Protein AF-A0A411HF31-F1 (afdb_monomer)

Foldseek 3Di:
DDDDDDPDDDPDPLVLLLPPDDDDDDDDDDDDDDDPPDPQDDQCVLLVHDDPLNVLSVVLSVLSVVLVVVVVVVVVVLVVVVVVLVPDPDRDVVVNVVVVVVVVVVSVVSSVVSSVSVVVSLVPDDPSSVVSVVVVSVVSVVVVVVVVVVVVVVVVVVVVVVVD

Secondary structure (DSSP, 8-state):
---------SSSHHHHTS------------S-S------PPPPTGGGT--HHHHHHHHHHHHHHHHHHHHHHHHHHHHHHHHHHHHTSTT--HHHHHHHHHHHHHHHHHHHHHHHHHHHHHHHHS-HHHHHHHHHHHHHHHHHHHHHHHHHHHHHHHHHHHHT-

Mean predicted aligned error: 11.9 Å

Structure (mmCIF, N/CA/C/O backbone):
data_AF-A0A411HF31-F1
#
_entry.id   AF-A0A411HF31-F1
#
loop_
_atom_site.group_PDB
_atom_site.id
_atom_site.type_symbol
_atom_site.label_atom_id
_atom_site.label_alt_id
_atom_site.label_comp_id
_atom_site.label_asym_id
_atom_site.label_entity_id
_atom_site.label_seq_id
_atom_site.pdbx_PDB_ins_code
_atom_site.Cartn_x
_atom_site.Cartn_y
_atom_site.Cartn_z
_atom_site.occupancy
_atom_site.B_iso_or_equiv
_atom_site.auth_seq_id
_atom_site.auth_comp_id
_atom_site.auth_asym_id
_atom_site.auth_atom_id
_atom_site.pdbx_PDB_model_num
ATOM 1 N N . MET A 1 1 ? -39.396 28.624 -5.871 1.00 37.84 1 MET A N 1
ATOM 2 C CA . MET A 1 1 ? -39.136 27.169 -5.975 1.00 37.84 1 MET A CA 1
ATOM 3 C C . MET A 1 1 ? -37.629 26.924 -5.874 1.00 37.84 1 MET A C 1
ATOM 5 O O . MET A 1 1 ? -36.870 27.789 -6.273 1.00 37.84 1 MET A O 1
ATOM 9 N N . LYS A 1 2 ? -37.275 25.801 -5.237 1.00 36.31 2 LYS A N 1
ATOM 10 C CA . LYS A 1 2 ? -36.000 25.303 -4.663 1.00 36.31 2 LYS A CA 1
ATOM 11 C C . LYS A 1 2 ? -34.651 25.616 -5.373 1.00 36.31 2 LYS A C 1
ATOM 13 O O . LYS A 1 2 ? -34.623 25.703 -6.595 1.00 36.31 2 LYS A O 1
ATOM 18 N N . PRO A 1 3 ? -33.532 25.675 -4.609 1.00 48.03 3 PRO A N 1
ATOM 19 C CA . PRO A 1 3 ? -32.167 25.852 -5.119 1.00 48.03 3 PRO A CA 1
ATOM 20 C C . PRO A 1 3 ? -31.586 24.566 -5.735 1.00 48.03 3 PRO A C 1
ATOM 22 O O . PRO A 1 3 ? -31.804 23.467 -5.223 1.00 48.03 3 PRO A O 1
ATOM 25 N N . PHE A 1 4 ? -30.809 24.714 -6.813 1.00 41.81 4 PHE A N 1
ATOM 26 C CA . PHE A 1 4 ? -30.050 23.623 -7.428 1.00 41.81 4 PHE A CA 1
ATOM 27 C C . PHE A 1 4 ? -28.878 23.216 -6.529 1.00 41.81 4 PHE A C 1
ATOM 29 O O . PHE A 1 4 ? -27.943 23.979 -6.283 1.00 41.81 4 PHE A O 1
ATOM 36 N N . ASN A 1 5 ? -28.986 21.994 -6.014 1.00 37.53 5 ASN A N 1
ATOM 37 C CA . ASN A 1 5 ? -28.035 21.362 -5.120 1.00 37.53 5 ASN A CA 1
ATOM 38 C C . ASN A 1 5 ? -26.713 21.038 -5.821 1.00 37.53 5 ASN A C 1
ATOM 40 O O . ASN A 1 5 ? -26.667 20.525 -6.937 1.00 37.53 5 ASN A O 1
ATOM 44 N N . LYS A 1 6 ? -25.647 21.286 -5.065 1.00 44.50 6 LYS A N 1
ATOM 45 C CA . LYS A 1 6 ? -24.259 20.894 -5.289 1.00 44.50 6 LYS A CA 1
ATOM 46 C C . LYS A 1 6 ? -24.164 19.390 -5.587 1.00 44.50 6 LYS A C 1
ATOM 48 O O . LYS A 1 6 ? -24.531 18.583 -4.739 1.00 44.50 6 LYS A O 1
ATOM 53 N N . ILE A 1 7 ? -23.600 19.018 -6.736 1.00 41.25 7 ILE A N 1
ATOM 54 C CA . ILE A 1 7 ? -23.082 17.664 -6.985 1.00 41.25 7 ILE A CA 1
ATOM 55 C C . ILE A 1 7 ? -21.615 17.797 -7.393 1.00 41.25 7 ILE A C 1
ATOM 57 O O . ILE A 1 7 ? -21.249 17.705 -8.555 1.00 41.25 7 ILE A O 1
ATOM 61 N N . PHE A 1 8 ? -20.768 18.043 -6.403 1.00 41.75 8 PHE A N 1
ATOM 62 C CA . PHE A 1 8 ? -19.349 17.720 -6.467 1.00 41.75 8 PHE A CA 1
ATOM 63 C C . PHE A 1 8 ? -19.000 17.140 -5.109 1.00 41.75 8 PHE A C 1
ATOM 65 O O . PHE A 1 8 ? -18.936 17.895 -4.143 1.00 41.75 8 PHE A O 1
ATOM 72 N N . SER A 1 9 ? -18.864 15.816 -5.020 1.00 43.69 9 SER A N 1
ATOM 73 C CA . SER A 1 9 ? -17.971 15.108 -4.085 1.00 43.69 9 SER A CA 1
ATOM 74 C C . SER A 1 9 ? -18.338 13.628 -4.023 1.00 43.69 9 SER A C 1
ATOM 76 O O . SER A 1 9 ? -19.200 13.231 -3.246 1.00 43.69 9 SER A O 1
ATOM 78 N N . ALA A 1 10 ? -17.661 12.797 -4.815 1.00 34.09 10 ALA A N 1
ATOM 79 C CA . ALA A 1 10 ? -17.606 11.354 -4.557 1.00 34.09 10 ALA A CA 1
ATOM 80 C C . ALA A 1 10 ? -16.305 10.678 -5.036 1.00 34.09 10 ALA A C 1
ATOM 82 O O . ALA A 1 10 ? -16.225 9.455 -5.022 1.00 34.09 10 ALA A O 1
ATOM 83 N N . LEU A 1 11 ? -15.269 11.431 -5.433 1.00 37.88 11 LEU A N 1
ATOM 84 C CA . LEU A 1 11 ? -14.070 10.856 -6.065 1.00 37.88 11 LEU A CA 1
ATOM 85 C C . LEU A 1 11 ? -12.746 11.154 -5.337 1.00 37.88 11 LEU A C 1
ATOM 87 O O . LEU A 1 11 ? -11.697 11.174 -5.966 1.00 37.88 11 LEU A O 1
ATOM 91 N N . ALA A 1 12 ? -12.769 11.382 -4.020 1.00 38.72 12 ALA A N 1
ATOM 92 C CA . ALA A 1 12 ? -11.547 11.655 -3.242 1.00 38.72 12 ALA A CA 1
ATOM 93 C C . ALA A 1 12 ? -11.168 10.554 -2.229 1.00 38.72 12 ALA A C 1
ATOM 95 O O . ALA A 1 12 ? -10.072 10.573 -1.680 1.00 38.72 12 ALA A O 1
ATOM 96 N N . VAL A 1 13 ? -12.034 9.565 -1.975 1.00 43.97 13 VAL A N 1
ATOM 97 C CA . VAL A 1 13 ? -11.821 8.599 -0.874 1.00 43.97 13 VAL A CA 1
ATOM 98 C C . VAL A 1 13 ? -10.961 7.392 -1.289 1.00 43.97 13 VAL A C 1
ATOM 100 O O . VAL A 1 13 ? -10.331 6.766 -0.442 1.00 43.97 13 VAL A O 1
ATOM 103 N N . ALA A 1 14 ? -10.868 7.079 -2.587 1.00 40.22 14 ALA A N 1
ATOM 104 C CA . ALA A 1 14 ? -10.175 5.876 -3.066 1.00 40.22 14 ALA A CA 1
ATOM 105 C C . ALA A 1 14 ? -8.635 5.962 -2.999 1.00 40.22 14 ALA A C 1
ATOM 107 O O . ALA A 1 14 ? -7.975 4.941 -2.807 1.00 40.22 14 ALA A O 1
ATOM 108 N N . VAL A 1 15 ? -8.059 7.164 -3.111 1.00 43.44 15 VAL A N 1
ATOM 109 C CA . VAL A 1 15 ? -6.596 7.359 -3.118 1.00 43.44 15 VAL A CA 1
ATOM 110 C C . VAL A 1 15 ? -6.011 7.276 -1.704 1.00 43.44 15 VAL A C 1
ATOM 112 O O . VAL A 1 15 ? -4.965 6.675 -1.511 1.00 43.44 15 VAL A O 1
ATOM 115 N N . ALA A 1 16 ? -6.722 7.761 -0.683 1.00 44.50 16 ALA A N 1
ATOM 116 C CA . ALA A 1 16 ? -6.238 7.749 0.703 1.00 44.50 16 ALA A CA 1
ATOM 117 C C . ALA A 1 16 ? -6.242 6.365 1.383 1.00 44.50 16 ALA A C 1
ATOM 119 O O . ALA A 1 16 ? -5.611 6.189 2.423 1.00 44.50 16 ALA A O 1
ATOM 120 N N . LEU A 1 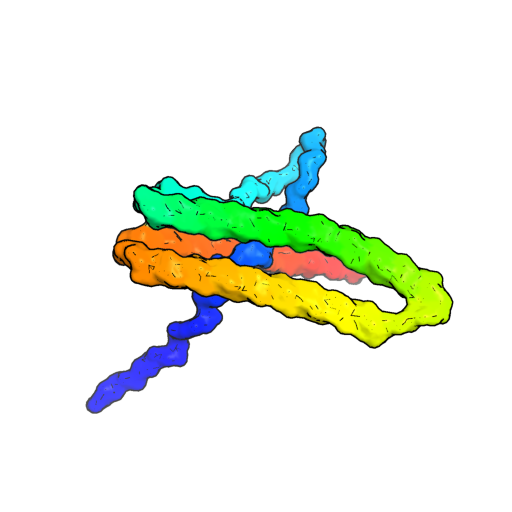17 ? -6.970 5.390 0.827 1.00 42.12 17 LEU A N 1
ATOM 121 C CA . LEU A 1 17 ? -7.015 4.012 1.340 1.00 42.12 17 LEU A CA 1
ATOM 122 C C . LEU A 1 17 ? -5.926 3.111 0.749 1.00 42.12 17 LEU A C 1
ATOM 124 O O . LEU A 1 17 ? -5.703 2.019 1.265 1.00 42.12 17 LEU A O 1
ATOM 128 N N . SER A 1 18 ? -5.284 3.563 -0.326 1.00 45.69 18 SER A N 1
ATOM 129 C CA . SER A 1 18 ? -4.260 2.833 -1.067 1.00 45.69 18 SER A CA 1
ATOM 130 C C . SER A 1 18 ? -2.927 3.481 -0.704 1.00 45.69 18 SER A C 1
ATOM 132 O O . SER A 1 18 ? -2.473 4.356 -1.432 1.00 45.69 18 SER A O 1
ATOM 134 N N . GLY A 1 19 ? -2.372 3.160 0.471 1.00 43.88 19 GLY A N 1
ATOM 135 C CA . GLY A 1 19 ? -1.202 3.802 1.092 1.00 43.88 19 GLY A CA 1
ATOM 136 C C . GLY A 1 19 ? 0.123 3.698 0.322 1.00 43.88 19 GLY A C 1
ATOM 137 O O . GLY A 1 19 ? 1.175 3.571 0.933 1.00 43.88 19 GLY A O 1
ATOM 138 N N . ALA A 1 20 ? 0.104 3.780 -1.004 1.00 41.19 20 ALA A N 1
ATOM 139 C CA . ALA A 1 20 ? 1.256 3.757 -1.883 1.00 41.19 20 ALA A CA 1
ATOM 140 C C . ALA A 1 20 ? 1.917 5.139 -1.971 1.00 41.19 20 ALA A C 1
ATOM 142 O O . ALA A 1 20 ? 1.926 5.782 -3.015 1.00 41.19 20 ALA A O 1
ATOM 143 N N . VAL A 1 21 ? 2.497 5.586 -0.863 1.00 41.84 21 VAL A N 1
ATOM 144 C CA . VAL A 1 21 ? 3.711 6.404 -0.887 1.00 41.84 21 VAL A CA 1
ATOM 145 C C . VAL A 1 21 ? 4.475 5.985 0.350 1.00 41.84 21 VAL A C 1
ATOM 147 O O . VAL A 1 21 ? 3.994 6.268 1.430 1.00 41.84 21 VAL A O 1
ATOM 150 N N . TYR A 1 22 ? 5.606 5.293 0.217 1.00 47.06 22 TYR A N 1
ATOM 151 C CA . TYR A 1 22 ? 6.814 5.649 0.964 1.00 47.06 22 TYR A CA 1
ATOM 152 C C . TYR A 1 22 ? 8.044 4.973 0.372 1.00 47.06 22 TYR A C 1
ATOM 154 O O . TYR A 1 22 ? 8.070 3.772 0.120 1.00 47.06 22 TYR A O 1
ATOM 162 N N . ALA A 1 23 ? 9.048 5.810 0.134 1.00 39.38 23 ALA A N 1
ATOM 163 C CA . ALA A 1 23 ? 10.376 5.451 -0.308 1.00 39.38 23 ALA A CA 1
ATOM 164 C C . ALA A 1 23 ? 11.133 4.669 0.778 1.00 39.38 23 ALA A C 1
ATOM 166 O O . ALA A 1 23 ? 11.062 5.012 1.955 1.00 39.38 23 ALA A O 1
ATOM 167 N N . ALA A 1 24 ? 11.846 3.641 0.315 1.00 36.53 24 ALA A N 1
ATOM 168 C CA . ALA A 1 24 ? 13.035 3.004 0.876 1.00 36.53 24 ALA A CA 1
ATOM 169 C C . ALA A 1 24 ? 13.348 3.248 2.368 1.00 36.53 24 ALA A C 1
ATOM 171 O O . ALA A 1 24 ? 13.911 4.273 2.741 1.00 36.53 24 ALA A O 1
ATOM 172 N N . ASP A 1 25 ? 13.116 2.219 3.181 1.00 36.94 25 ASP A N 1
ATOM 173 C CA . ASP A 1 25 ? 13.847 1.996 4.428 1.00 36.94 25 ASP A CA 1
ATOM 174 C C . ASP A 1 25 ? 15.032 1.065 4.117 1.00 36.94 25 ASP A C 1
ATOM 176 O O . ASP A 1 25 ? 14.850 -0.121 3.834 1.00 36.94 25 ASP A O 1
ATOM 180 N N . GLN A 1 26 ? 16.250 1.608 4.095 1.00 37.94 26 GLN A N 1
ATOM 181 C CA . GLN A 1 26 ? 17.464 0.815 4.271 1.00 37.94 26 GLN A CA 1
ATOM 182 C 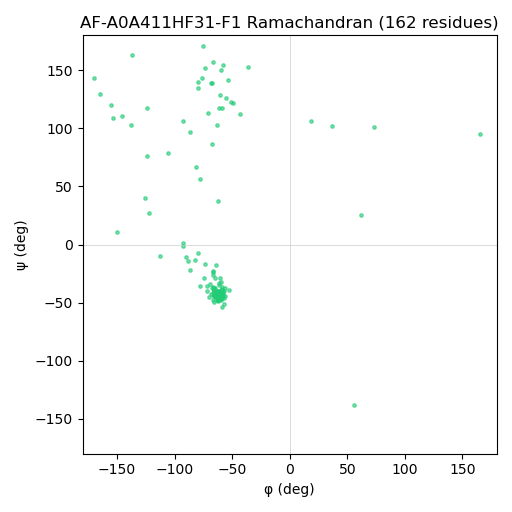C . GLN A 1 26 ? 18.245 1.408 5.433 1.00 37.94 26 GLN A C 1
ATOM 184 O O . GLN A 1 26 ? 18.685 2.557 5.396 1.00 37.94 26 GLN A O 1
ATOM 189 N N . GLY A 1 27 ? 18.410 0.593 6.472 1.00 39.22 27 GLY A N 1
ATOM 190 C CA . GLY A 1 27 ? 19.241 0.912 7.612 1.00 39.22 27 GLY A CA 1
ATOM 191 C C . GLY A 1 27 ? 20.683 1.173 7.187 1.00 39.22 27 GLY A C 1
ATOM 192 O O . GLY A 1 27 ? 21.377 0.276 6.720 1.00 39.22 27 GLY A O 1
ATOM 193 N N . ALA A 1 28 ? 21.139 2.395 7.428 1.00 31.84 28 ALA A N 1
ATOM 194 C CA . ALA A 1 28 ? 22.523 2.708 7.736 1.00 31.84 28 ALA A CA 1
ATOM 195 C C . ALA A 1 28 ? 22.530 3.997 8.567 1.00 31.84 28 ALA A C 1
ATOM 197 O O . ALA A 1 28 ? 22.235 5.085 8.077 1.00 31.84 28 ALA A O 1
ATOM 198 N N . GLN A 1 29 ? 22.843 3.868 9.856 1.00 44.44 29 GLN A N 1
ATOM 199 C CA . GLN A 1 29 ? 23.239 4.999 10.686 1.00 44.44 29 GLN A CA 1
ATOM 200 C C . GLN A 1 29 ? 24.539 5.581 10.125 1.00 44.44 29 GLN A C 1
ATOM 202 O O . GLN A 1 29 ? 25.571 4.997 10.412 1.00 44.44 29 GLN A O 1
ATOM 207 N N . ILE A 1 30 ? 24.505 6.707 9.400 1.00 35.94 30 ILE A N 1
ATOM 208 C CA . ILE A 1 30 ? 25.520 7.782 9.443 1.00 35.94 30 ILE A CA 1
ATOM 209 C C . ILE A 1 30 ? 24.854 9.099 8.992 1.00 35.94 30 ILE A C 1
ATOM 211 O O . ILE A 1 30 ? 24.408 9.207 7.859 1.00 35.94 30 ILE A O 1
ATOM 215 N N . GLY A 1 31 ? 24.854 10.106 9.876 1.00 33.66 31 GLY A N 1
ATOM 216 C CA . GLY A 1 31 ? 24.960 11.529 9.516 1.00 33.66 31 GLY A CA 1
ATOM 217 C C . GLY A 1 31 ? 23.756 12.227 8.867 1.00 33.66 31 GLY A C 1
ATOM 218 O O . GLY A 1 31 ? 23.568 12.156 7.665 1.00 33.66 31 GLY A O 1
ATOM 219 N N . HIS A 1 32 ? 23.027 12.995 9.686 1.00 42.84 32 HIS A N 1
ATOM 220 C CA . HIS A 1 32 ? 22.293 14.231 9.346 1.00 42.84 32 HIS A CA 1
ATOM 221 C C . HIS A 1 32 ? 21.602 14.307 7.971 1.00 42.84 32 HIS A C 1
ATOM 223 O O . HIS A 1 32 ? 22.249 14.683 7.013 1.00 42.84 32 HIS A O 1
ATOM 229 N N . HIS A 1 33 ? 20.277 14.117 7.919 1.00 35.25 33 HIS A N 1
ATOM 230 C CA . HIS A 1 33 ? 19.287 14.983 7.244 1.00 35.25 33 HIS A CA 1
ATOM 231 C C . HIS A 1 33 ? 17.875 14.515 7.656 1.00 35.25 33 HIS A C 1
ATOM 233 O O . HIS A 1 33 ? 17.663 13.332 7.898 1.00 35.25 33 HIS A O 1
ATOM 239 N N . GLY A 1 34 ? 16.944 15.461 7.830 1.00 35.06 34 GLY A N 1
ATOM 240 C CA . GLY A 1 34 ? 15.662 15.302 8.532 1.00 35.06 34 GLY A CA 1
ATOM 241 C C . GLY A 1 34 ? 14.911 14.005 8.228 1.00 35.06 34 GLY A C 1
ATOM 242 O O . GLY A 1 34 ? 14.423 13.800 7.119 1.00 35.06 34 GLY A O 1
ATOM 243 N N . GLY A 1 35 ? 14.817 13.150 9.247 1.00 31.16 35 GLY A N 1
ATOM 244 C CA . GLY A 1 35 ? 14.092 11.893 9.185 1.00 31.16 35 GLY A CA 1
ATOM 245 C C . GLY A 1 35 ? 12.616 12.138 8.902 1.00 31.16 35 GLY A C 1
ATOM 246 O O . GLY A 1 35 ? 11.906 12.727 9.717 1.00 31.16 35 GLY A O 1
ATOM 247 N N . MET A 1 36 ? 12.138 11.639 7.764 1.00 38.06 36 MET A N 1
ATOM 248 C CA . MET A 1 36 ? 10.729 11.297 7.631 1.00 38.06 36 MET A CA 1
ATOM 249 C C . MET A 1 36 ? 10.471 10.109 8.559 1.00 38.06 36 MET A C 1
ATOM 251 O O . MET A 1 36 ? 10.615 8.952 8.172 1.00 38.06 36 MET A O 1
ATOM 255 N N . HIS A 1 37 ? 10.175 10.400 9.826 1.00 42.56 37 HIS A N 1
ATOM 256 C CA . HIS A 1 37 ? 9.697 9.394 10.762 1.00 42.56 37 HIS A CA 1
ATOM 257 C C . HIS A 1 37 ? 8.462 8.718 10.158 1.00 42.56 37 HIS A C 1
ATOM 259 O O . HIS A 1 37 ? 7.528 9.385 9.720 1.00 42.56 37 HIS A O 1
ATOM 265 N N . GLY A 1 38 ? 8.519 7.388 10.081 1.00 45.66 38 GLY A N 1
ATOM 266 C CA . GLY A 1 38 ? 7.662 6.568 9.236 1.00 45.66 38 GLY A CA 1
ATOM 267 C C . GLY A 1 38 ? 6.173 6.877 9.355 1.00 45.66 38 GLY A C 1
ATOM 268 O O . GLY A 1 38 ? 5.562 6.703 10.409 1.00 45.66 38 GLY A O 1
ATOM 269 N N . HIS A 1 39 ? 5.563 7.224 8.226 1.00 52.03 39 HIS A N 1
ATOM 270 C CA . HIS A 1 39 ? 4.112 7.295 8.076 1.00 52.03 39 HIS A CA 1
ATOM 271 C C . HIS A 1 39 ? 3.529 5.887 7.912 1.00 52.03 39 HIS A C 1
ATOM 273 O O . HIS A 1 39 ? 2.854 5.565 6.933 1.00 52.03 39 HIS A O 1
ATOM 279 N N . GLY A 1 40 ? 3.801 5.020 8.888 1.00 61.91 40 GLY A N 1
ATOM 280 C CA . GLY A 1 40 ? 3.106 3.748 9.009 1.00 61.91 40 GLY A CA 1
ATOM 281 C C . GLY A 1 40 ? 1.600 3.978 9.136 1.00 61.91 40 GLY A C 1
ATOM 282 O O . GLY A 1 40 ? 1.135 5.031 9.579 1.00 61.91 40 GLY A O 1
ATOM 283 N N . GLN A 1 41 ? 0.801 2.989 8.738 1.00 70.69 41 GLN A N 1
ATOM 284 C CA . GLN A 1 41 ? -0.609 2.976 9.120 1.00 70.69 41 GLN A CA 1
ATOM 285 C C . GLN A 1 41 ? -0.730 3.113 10.651 1.00 70.69 41 GLN A C 1
ATOM 287 O O . GLN A 1 41 ? 0.093 2.548 11.378 1.00 70.69 41 GLN A O 1
ATOM 292 N N . PRO A 1 42 ? -1.725 3.864 11.150 1.00 79.44 42 PRO A N 1
ATOM 293 C CA . PRO A 1 42 ? -1.943 4.042 12.582 1.00 79.44 42 PRO A CA 1
ATOM 294 C C . PRO A 1 42 ? -2.184 2.679 13.233 1.00 79.44 42 PRO A C 1
ATOM 296 O O . PRO A 1 42 ? -2.769 1.775 12.625 1.00 79.44 42 PRO A O 1
ATOM 299 N N . SER A 1 43 ? -1.810 2.547 14.499 1.00 84.25 43 SER A N 1
ATOM 300 C CA . SER A 1 43 ? -2.257 1.392 15.277 1.00 84.25 43 SER A CA 1
ATOM 301 C C . SER A 1 43 ? -3.771 1.454 15.502 1.00 84.25 43 SER A C 1
ATOM 303 O O . SER A 1 43 ? -4.364 2.539 15.497 1.00 84.25 43 SER A O 1
ATOM 305 N N . ALA A 1 44 ? -4.396 0.306 15.762 1.00 88.88 44 ALA A N 1
ATOM 306 C CA . ALA A 1 44 ? -5.780 0.262 16.227 1.00 88.88 44 ALA A CA 1
ATOM 307 C C . ALA A 1 44 ? -6.015 1.153 17.465 1.00 88.88 44 ALA A C 1
ATOM 309 O O . ALA A 1 44 ? -7.019 1.864 17.542 1.00 88.88 44 ALA A O 1
ATOM 310 N N . ALA A 1 45 ? -5.047 1.184 18.390 1.00 84.88 45 ALA A N 1
ATOM 311 C CA . ALA A 1 45 ? -5.101 1.998 19.603 1.00 84.88 45 ALA A CA 1
ATOM 312 C C . ALA A 1 45 ? -5.158 3.504 19.299 1.00 84.88 45 ALA A C 1
ATOM 314 O O . ALA A 1 45 ? -5.936 4.229 19.914 1.00 84.88 45 ALA A O 1
ATOM 315 N N . THR A 1 46 ? -4.401 3.972 18.301 1.00 82.00 46 THR A N 1
ATOM 316 C CA . THR A 1 46 ? -4.424 5.376 17.848 1.00 82.00 46 THR A CA 1
ATOM 317 C C . THR A 1 46 ? -5.809 5.797 17.348 1.00 82.00 46 THR A C 1
ATOM 319 O O . THR A 1 46 ? -6.178 6.963 17.449 1.00 82.00 46 THR A O 1
ATOM 322 N N . LEU A 1 47 ? -6.590 4.849 16.828 1.00 83.44 47 LEU A N 1
ATOM 323 C CA . LEU A 1 47 ? -7.949 5.074 16.336 1.00 83.44 47 LEU A CA 1
ATOM 324 C C . LEU A 1 47 ? -9.032 4.823 17.398 1.00 83.44 47 LEU A C 1
ATOM 326 O O . LEU A 1 47 ? -10.220 4.927 17.091 1.00 83.44 47 LEU A O 1
ATOM 330 N N . GLY A 1 48 ? -8.645 4.472 18.630 1.00 87.56 48 GLY A N 1
ATOM 331 C CA . GLY A 1 48 ? -9.586 4.077 19.679 1.00 87.56 48 GLY A CA 1
ATOM 332 C C . GLY A 1 48 ? -10.383 2.816 19.325 1.00 87.56 48 GLY A C 1
ATOM 333 O O . GLY A 1 48 ? -11.514 2.648 19.785 1.00 87.56 48 GLY A O 1
ATOM 334 N N . LE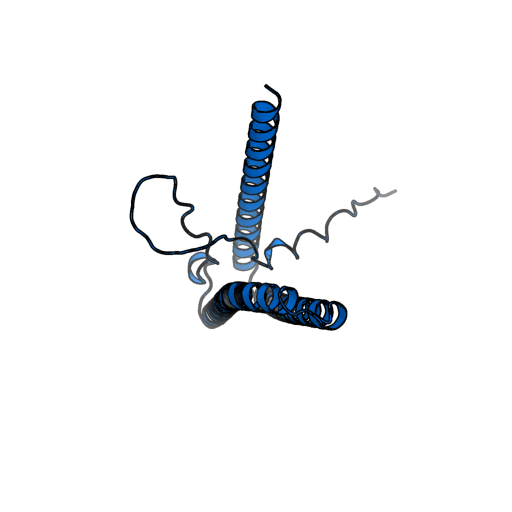U A 1 49 ? -9.835 1.953 18.463 1.00 91.31 49 LEU A N 1
ATOM 335 C CA . LEU A 1 49 ? -10.427 0.657 18.151 1.00 91.31 49 LEU A CA 1
ATOM 336 C C . LEU A 1 49 ? -10.084 -0.331 19.267 1.00 91.31 49 LEU A C 1
ATOM 338 O O . LEU A 1 49 ? -8.964 -0.352 19.774 1.00 91.31 49 LEU A O 1
ATOM 342 N N . THR A 1 50 ? -11.053 -1.165 19.634 1.00 93.44 50 THR A N 1
ATOM 343 C CA . THR A 1 50 ? -10.915 -2.184 20.679 1.00 93.44 50 THR A CA 1
ATOM 344 C C . THR A 1 50 ? -11.546 -3.501 20.227 1.00 93.44 50 THR A C 1
ATOM 346 O O . THR A 1 50 ? -12.309 -3.532 19.257 1.00 93.44 50 THR A O 1
ATOM 349 N N . GLY A 1 51 ? -11.203 -4.594 20.916 1.00 94.94 51 GLY A N 1
ATOM 350 C CA . GLY A 1 51 ? -11.724 -5.933 20.626 1.00 94.94 51 GLY A CA 1
ATOM 351 C C . GLY A 1 51 ? -11.477 -6.362 19.177 1.00 94.94 51 GLY A C 1
ATOM 352 O O . GLY A 1 51 ? -10.419 -6.089 18.609 1.00 94.94 51 GLY A O 1
ATOM 353 N N . ASP A 1 52 ? -12.484 -6.980 18.564 1.00 96.19 52 ASP A N 1
ATOM 354 C CA . ASP A 1 52 ? -12.390 -7.548 17.215 1.00 96.19 52 ASP A CA 1
ATOM 355 C C . ASP A 1 52 ? -12.044 -6.514 16.136 1.00 96.19 52 ASP A C 1
ATOM 357 O O . ASP A 1 52 ? -11.355 -6.839 15.167 1.00 96.19 52 ASP A O 1
ATOM 361 N N . LEU A 1 53 ? -12.485 -5.259 16.290 1.00 93.50 53 LEU A N 1
ATOM 362 C CA . LEU A 1 53 ? -12.172 -4.192 15.333 1.00 93.50 53 LEU A CA 1
ATOM 363 C C . LEU A 1 53 ? -10.679 -3.853 15.339 1.00 93.50 53 LEU A C 1
ATOM 365 O O . LEU A 1 53 ? -10.114 -3.567 14.284 1.00 93.50 53 LEU A O 1
ATOM 369 N N . ALA A 1 54 ? -10.039 -3.899 16.512 1.00 94.75 54 ALA A N 1
ATOM 370 C CA . ALA A 1 54 ? -8.606 -3.667 16.633 1.00 94.75 54 ALA A CA 1
ATOM 371 C C . ALA A 1 54 ? -7.809 -4.782 15.948 1.00 94.75 54 ALA A C 1
ATOM 373 O O . ALA A 1 54 ? -6.947 -4.505 15.117 1.00 94.75 54 ALA A O 1
ATOM 374 N N . THR A 1 55 ? -8.169 -6.040 16.218 1.00 96.12 55 THR A N 1
ATOM 375 C CA . THR A 1 55 ? -7.535 -7.207 15.592 1.00 96.12 55 THR A CA 1
ATOM 376 C C . THR A 1 55 ? -7.669 -7.180 14.071 1.00 96.12 55 THR A C 1
ATOM 378 O O . THR A 1 55 ? -6.687 -7.405 13.364 1.00 96.12 55 THR A O 1
ATOM 381 N N . GLN A 1 56 ? -8.856 -6.858 13.549 1.00 95.00 56 GLN A N 1
ATOM 382 C CA . GLN A 1 56 ? -9.079 -6.744 12.106 1.00 95.00 56 GLN A CA 1
ATOM 383 C C . GLN A 1 56 ? -8.261 -5.604 11.486 1.00 95.00 56 GLN A C 1
ATOM 385 O O . GLN A 1 56 ? -7.658 -5.785 10.429 1.00 95.00 56 GLN A O 1
ATOM 390 N N . TRP A 1 57 ? -8.193 -4.445 12.147 1.00 93.69 57 TRP A N 1
ATOM 391 C CA . TRP A 1 57 ? -7.399 -3.311 11.673 1.00 93.69 57 TRP A CA 1
ATOM 392 C C . TRP A 1 57 ? -5.905 -3.644 11.587 1.00 93.69 57 TRP A C 1
ATOM 394 O O . TRP A 1 57 ? -5.263 -3.389 10.565 1.00 93.69 57 TRP A O 1
ATOM 404 N N . ASP A 1 58 ? -5.355 -4.260 12.632 1.00 92.12 58 ASP A N 1
ATOM 405 C CA . ASP A 1 58 ? -3.937 -4.613 12.681 1.00 92.12 58 ASP A CA 1
ATOM 406 C C . ASP A 1 58 ? -3.591 -5.739 11.694 1.00 92.12 58 ASP A C 1
ATOM 408 O O . ASP A 1 58 ? -2.520 -5.710 11.076 1.00 92.12 58 ASP A O 1
ATOM 412 N N . ALA A 1 59 ? -4.511 -6.681 11.462 1.00 93.94 59 ALA A N 1
ATOM 413 C CA . ALA A 1 59 ? -4.364 -7.702 10.428 1.00 93.94 59 ALA A CA 1
ATOM 414 C C . ALA A 1 59 ? -4.269 -7.079 9.027 1.00 93.94 59 ALA A C 1
ATOM 416 O O . ALA A 1 59 ? -3.353 -7.409 8.273 1.00 93.94 59 ALA A O 1
ATOM 417 N N . ILE A 1 60 ? -5.147 -6.125 8.696 1.00 93.12 60 ILE A N 1
ATOM 418 C CA . ILE A 1 60 ? -5.098 -5.409 7.413 1.00 93.12 60 ILE A CA 1
ATOM 419 C C . ILE A 1 60 ? -3.784 -4.624 7.280 1.00 93.12 60 ILE A C 1
ATOM 421 O O . ILE A 1 60 ? -3.125 -4.690 6.244 1.00 93.12 60 ILE A O 1
ATOM 425 N N . ASN A 1 61 ? -3.354 -3.918 8.330 1.00 90.56 61 ASN A N 1
ATOM 426 C CA . ASN A 1 61 ? -2.075 -3.197 8.316 1.00 90.56 61 ASN A CA 1
ATOM 427 C C . ASN A 1 61 ? -0.877 -4.134 8.125 1.00 90.56 61 ASN A C 1
ATOM 429 O O . ASN A 1 61 ? 0.112 -3.761 7.496 1.00 90.56 61 ASN A O 1
ATOM 433 N N . THR A 1 62 ? -0.949 -5.342 8.679 1.00 91.50 62 THR A N 1
ATOM 434 C CA . THR A 1 62 ? 0.087 -6.365 8.515 1.00 91.50 62 THR A CA 1
ATOM 435 C C . THR A 1 62 ? 0.131 -6.867 7.076 1.00 91.50 62 THR A C 1
ATOM 437 O O . THR A 1 62 ? 1.216 -6.976 6.508 1.00 91.50 62 THR A O 1
ATOM 440 N N . GLN A 1 63 ? -1.031 -7.101 6.462 1.00 92.00 63 GLN A N 1
ATOM 441 C CA . GLN A 1 63 ? -1.121 -7.493 5.056 1.00 92.00 63 GLN A CA 1
ATOM 442 C C . GLN A 1 63 ? -0.588 -6.399 4.123 1.00 92.00 63 GLN A C 1
ATOM 444 O O . GLN A 1 63 ? 0.189 -6.704 3.227 1.00 92.00 63 GLN A O 1
ATOM 449 N N . GLU A 1 64 ? -0.921 -5.128 4.363 1.00 90.31 64 GLU A N 1
ATOM 450 C CA . GLU A 1 64 ? -0.389 -4.009 3.569 1.00 90.31 64 GLU A CA 1
ATOM 451 C C . GLU A 1 64 ? 1.139 -3.901 3.690 1.00 90.31 64 GLU A C 1
ATOM 453 O O . GLU A 1 64 ? 1.835 -3.772 2.686 1.00 90.31 64 GLU A O 1
ATOM 458 N N . LYS A 1 65 ? 1.696 -4.039 4.902 1.00 89.69 65 LYS A N 1
ATOM 459 C CA . LYS A 1 65 ? 3.157 -4.076 5.095 1.00 89.69 65 LYS A CA 1
ATOM 460 C C . LYS A 1 65 ? 3.807 -5.239 4.345 1.00 89.69 65 LYS A C 1
ATOM 462 O O . LYS A 1 65 ? 4.879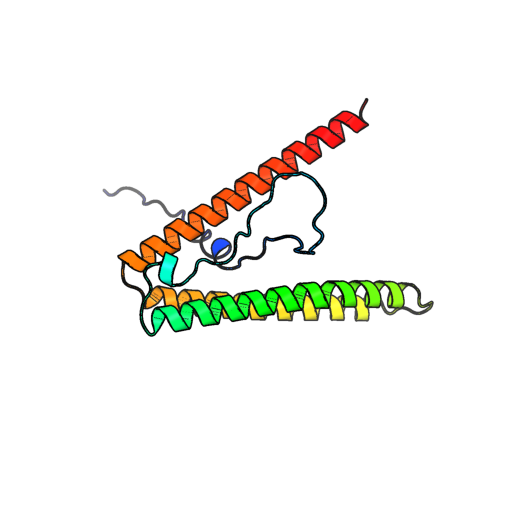 -5.068 3.766 1.00 89.69 65 LYS A O 1
ATOM 467 N N . ALA A 1 66 ? 3.183 -6.416 4.371 1.00 89.69 66 ALA A N 1
ATOM 468 C CA . ALA A 1 66 ? 3.675 -7.586 3.654 1.00 89.69 66 ALA A CA 1
ATOM 469 C C . ALA A 1 66 ? 3.637 -7.370 2.134 1.00 89.69 66 ALA A C 1
ATOM 471 O O . ALA A 1 66 ? 4.635 -7.651 1.470 1.00 89.69 66 ALA A O 1
ATOM 472 N N . LEU A 1 67 ? 2.544 -6.800 1.612 1.00 89.06 67 LEU A N 1
ATOM 473 C CA . LEU A 1 67 ? 2.402 -6.431 0.205 1.00 89.06 67 LEU A CA 1
ATOM 474 C C . LEU A 1 67 ? 3.516 -5.475 -0.227 1.00 89.06 67 LEU A C 1
ATOM 476 O O . LEU A 1 67 ? 4.241 -5.778 -1.168 1.00 89.06 67 LEU A O 1
ATOM 480 N N . HIS A 1 68 ? 3.740 -4.385 0.509 1.00 86.62 68 HIS A N 1
ATOM 481 C CA . HIS A 1 68 ? 4.815 -3.445 0.184 1.00 86.62 68 HIS A CA 1
ATOM 482 C C . HIS A 1 68 ? 6.198 -4.092 0.226 1.00 86.62 68 HIS A C 1
ATOM 484 O O . HIS A 1 68 ? 7.012 -3.890 -0.673 1.00 86.62 68 HIS A O 1
ATOM 490 N N . LYS A 1 69 ? 6.482 -4.915 1.243 1.00 88.06 69 LYS A N 1
ATOM 491 C CA . LYS A 1 69 ? 7.757 -5.642 1.315 1.00 88.06 69 LYS A CA 1
ATOM 492 C C . LYS A 1 69 ? 7.948 -6.550 0.096 1.00 88.06 69 LYS A C 1
ATOM 494 O O . LYS A 1 69 ? 9.046 -6.613 -0.458 1.00 88.06 69 LYS A O 1
ATOM 499 N N . GLN A 1 70 ? 6.888 -7.238 -0.319 1.00 86.81 70 GLN A N 1
ATOM 500 C CA . GLN A 1 70 ? 6.890 -8.076 -1.510 1.00 86.81 70 GLN A CA 1
ATOM 501 C C . GLN A 1 70 ? 7.102 -7.245 -2.782 1.00 86.81 70 GLN A C 1
ATOM 503 O O . GLN A 1 70 ? 7.908 -7.637 -3.619 1.00 86.81 70 GLN A O 1
ATOM 508 N N . GLU A 1 71 ? 6.453 -6.089 -2.921 1.00 84.44 71 GLU A N 1
ATOM 509 C CA . GLU A 1 71 ? 6.639 -5.172 -4.053 1.00 84.44 71 GLU A CA 1
ATOM 510 C C . GLU A 1 71 ? 8.085 -4.686 -4.165 1.00 84.44 71 GLU A C 1
ATOM 512 O O . GLU A 1 71 ? 8.678 -4.783 -5.239 1.00 84.44 71 GLU A O 1
ATOM 517 N N . PHE A 1 72 ? 8.685 -4.237 -3.059 1.00 83.00 72 PHE A N 1
ATOM 518 C CA . PHE A 1 72 ? 10.085 -3.809 -3.041 1.00 83.00 72 PHE A CA 1
ATOM 519 C C . PHE A 1 72 ? 11.038 -4.942 -3.425 1.00 83.00 72 PHE A C 1
ATOM 521 O O . PHE A 1 72 ? 11.914 -4.754 -4.272 1.00 83.00 72 PHE A O 1
ATOM 528 N N . SER A 1 73 ? 10.845 -6.130 -2.845 1.00 82.00 73 SER A N 1
ATOM 529 C CA . SER A 1 73 ? 11.653 -7.307 -3.174 1.00 82.00 73 SER A CA 1
ATOM 530 C C . SER A 1 73 ? 11.503 -7.703 -4.647 1.00 82.00 73 SER A C 1
ATOM 532 O O . SER A 1 73 ? 12.485 -8.035 -5.312 1.00 82.00 73 SER A O 1
ATOM 534 N N . ASN A 1 74 ? 10.280 -7.647 -5.175 1.00 81.50 74 ASN A N 1
ATOM 535 C CA . ASN A 1 74 ? 9.989 -8.002 -6.558 1.00 81.50 74 ASN A CA 1
ATOM 536 C C . ASN A 1 74 ? 10.524 -6.961 -7.542 1.00 81.50 74 ASN A C 1
ATOM 538 O O . ASN A 1 74 ? 10.993 -7.343 -8.608 1.00 81.50 74 ASN A O 1
ATOM 542 N N . GLY A 1 75 ? 10.498 -5.672 -7.198 1.00 80.69 75 GLY A N 1
ATOM 543 C CA . GLY A 1 75 ? 10.979 -4.594 -8.063 1.00 80.69 75 GLY A CA 1
ATOM 544 C C . GLY A 1 75 ? 12.453 -4.752 -8.435 1.00 80.69 75 GLY A C 1
ATOM 545 O O . GLY A 1 75 ? 12.805 -4.642 -9.609 1.00 80.69 75 GLY A O 1
ATOM 546 N N . ALA A 1 76 ? 13.302 -5.096 -7.461 1.00 78.50 76 ALA A N 1
ATOM 547 C CA . ALA A 1 76 ? 14.722 -5.348 -7.708 1.00 78.50 76 ALA A CA 1
ATOM 548 C C . ALA A 1 76 ? 14.944 -6.556 -8.637 1.00 78.50 76 ALA A C 1
ATOM 550 O O . ALA A 1 76 ? 15.728 -6.474 -9.582 1.00 78.50 76 ALA A O 1
ATOM 551 N N . SER A 1 77 ? 14.218 -7.658 -8.410 1.00 77.44 77 SER A N 1
ATOM 552 C CA . SER A 1 77 ? 14.295 -8.845 -9.273 1.00 77.44 77 SER A CA 1
ATOM 553 C C . SER A 1 77 ? 13.813 -8.544 -10.690 1.00 77.44 77 SER A C 1
ATOM 555 O O . SER A 1 77 ? 14.493 -8.882 -11.647 1.00 77.44 77 SER A O 1
ATOM 557 N N . VAL A 1 78 ? 12.676 -7.859 -10.833 1.00 80.62 78 VAL A N 1
ATOM 558 C CA . VAL A 1 78 ? 12.089 -7.521 -12.137 1.00 80.62 78 VAL A CA 1
ATOM 559 C C . VAL A 1 78 ? 13.016 -6.623 -12.948 1.00 80.62 78 VAL A C 1
ATOM 561 O O . VAL A 1 78 ? 13.145 -6.820 -14.154 1.00 80.62 78 VAL A O 1
ATOM 564 N N . LEU A 1 79 ? 13.677 -5.658 -12.305 1.00 82.75 79 LEU A N 1
ATOM 565 C CA . LEU A 1 79 ? 14.652 -4.807 -12.978 1.00 82.75 79 LEU A CA 1
ATOM 566 C C . LEU A 1 79 ? 15.846 -5.627 -13.487 1.00 82.75 79 LEU A C 1
ATOM 568 O O . LEU A 1 79 ? 16.239 -5.473 -14.641 1.00 82.75 79 LEU A O 1
ATOM 572 N N . ASN A 1 80 ? 16.385 -6.524 -12.658 1.00 81.75 80 ASN A N 1
ATOM 573 C CA . ASN A 1 80 ? 17.494 -7.397 -13.045 1.00 81.75 80 ASN A CA 1
ATOM 574 C C . ASN A 1 80 ? 17.104 -8.350 -14.184 1.00 81.75 80 ASN A C 1
ATOM 576 O O . ASN A 1 80 ? 17.860 -8.487 -15.146 1.00 81.75 80 ASN A O 1
ATOM 580 N N . ASP A 1 81 ? 15.911 -8.946 -14.117 1.00 79.69 81 ASP A N 1
ATOM 581 C CA . ASP A 1 81 ? 15.376 -9.828 -15.157 1.00 79.69 81 ASP A CA 1
ATOM 582 C C . ASP A 1 81 ? 15.198 -9.069 -16.479 1.00 79.69 81 ASP A C 1
ATOM 584 O O . ASP A 1 81 ? 15.570 -9.569 -17.539 1.00 79.69 81 ASP A O 1
ATOM 588 N N . ALA A 1 82 ? 14.688 -7.834 -16.426 1.00 83.94 82 ALA A N 1
ATOM 589 C CA . ALA A 1 82 ? 14.523 -6.989 -17.605 1.00 83.94 82 ALA A CA 1
ATOM 590 C C . ALA A 1 82 ? 15.871 -6.588 -18.222 1.00 83.94 82 ALA A C 1
ATOM 592 O O . ALA A 1 82 ? 16.033 -6.686 -19.436 1.00 83.94 82 ALA A O 1
ATOM 593 N N . ILE A 1 83 ? 16.854 -6.185 -17.408 1.00 86.31 83 ILE A N 1
ATOM 594 C CA . ILE A 1 83 ? 18.214 -5.876 -17.880 1.00 86.31 83 ILE A CA 1
ATOM 595 C C . ILE A 1 83 ? 18.846 -7.114 -18.528 1.00 86.31 83 ILE A C 1
ATOM 597 O O . ILE A 1 83 ? 19.421 -7.020 -19.611 1.00 86.31 83 ILE A O 1
ATOM 601 N N . SER A 1 84 ? 18.724 -8.282 -17.891 1.00 86.44 84 SER A N 1
ATOM 602 C CA . SER A 1 84 ? 19.248 -9.542 -18.424 1.00 86.44 84 SER A CA 1
ATOM 603 C C . SER A 1 84 ? 18.590 -9.908 -19.756 1.00 86.44 84 SER A C 1
ATOM 605 O O . SER A 1 84 ? 19.295 -10.205 -20.721 1.00 86.44 84 SER A O 1
ATOM 607 N N . ALA A 1 85 ? 17.260 -9.806 -19.839 1.00 83.69 85 ALA A N 1
ATOM 608 C CA . ALA A 1 85 ? 16.510 -10.059 -21.061 1.00 83.69 85 ALA A CA 1
ATOM 609 C C . ALA A 1 85 ? 16.943 -9.120 -22.194 1.00 83.69 85 ALA A C 1
ATOM 611 O O . ALA A 1 85 ? 17.207 -9.591 -23.295 1.00 83.69 85 ALA A O 1
ATOM 612 N N . LEU A 1 86 ? 17.083 -7.818 -21.926 1.00 87.50 86 LEU A N 1
ATOM 613 C CA . LEU A 1 86 ? 17.478 -6.814 -22.923 1.00 87.50 86 LEU A CA 1
ATOM 614 C C . LEU A 1 86 ? 18.915 -6.981 -23.438 1.00 87.50 86 LEU A C 1
ATOM 616 O O . LEU A 1 86 ? 19.207 -6.556 -24.552 1.00 87.50 86 LEU A O 1
ATOM 620 N N . ASN A 1 87 ? 19.797 -7.618 -22.667 1.00 91.75 87 ASN A N 1
ATOM 621 C CA . ASN A 1 87 ? 21.149 -7.959 -23.113 1.00 91.75 87 ASN A CA 1
ATOM 622 C C . ASN A 1 87 ? 21.195 -9.215 -24.007 1.00 91.75 87 ASN A C 1
ATOM 624 O O . ASN A 1 87 ? 22.250 -9.538 -24.554 1.00 91.75 87 ASN A O 1
ATOM 628 N N . SER A 1 88 ? 20.081 -9.937 -24.162 1.00 89.94 88 SER A N 1
ATOM 629 C CA . SER A 1 88 ? 19.997 -11.100 -25.046 1.00 89.94 88 SER A CA 1
ATOM 630 C C . SER A 1 88 ? 19.806 -10.667 -26.508 1.00 89.94 88 SER A C 1
ATOM 632 O O . SER A 1 88 ? 18.937 -9.840 -26.788 1.00 89.94 88 SER A O 1
ATOM 634 N N . PRO A 1 89 ? 20.539 -11.256 -27.473 1.00 88.00 89 PRO A N 1
ATOM 635 C CA . PRO A 1 89 ? 20.468 -10.861 -28.884 1.00 88.00 89 PRO A CA 1
ATOM 636 C C . PRO A 1 89 ? 19.095 -11.095 -29.538 1.00 88.00 89 PRO A C 1
ATOM 638 O O . PRO A 1 89 ? 18.819 -10.510 -30.578 1.00 88.00 89 PRO A O 1
ATOM 641 N N . ASN A 1 90 ? 18.235 -11.925 -28.937 1.00 90.31 90 ASN A N 1
ATOM 642 C CA . ASN A 1 90 ? 16.913 -12.288 -29.463 1.00 90.31 90 ASN A CA 1
ATOM 643 C C . ASN A 1 90 ? 15.794 -12.023 -28.440 1.00 90.31 90 ASN A C 1
ATOM 645 O O . ASN A 1 90 ? 14.908 -12.858 -28.257 1.00 90.31 90 ASN A O 1
ATOM 649 N N . VAL A 1 91 ? 15.864 -10.907 -27.710 1.00 89.44 91 VAL A N 1
ATOM 650 C CA . VAL A 1 91 ? 14.854 -10.568 -26.698 1.00 89.44 91 VAL A CA 1
ATOM 651 C C . VAL A 1 91 ? 13.453 -10.426 -27.306 1.00 89.44 91 VAL A C 1
ATOM 653 O O . VAL A 1 91 ? 13.237 -9.669 -28.251 1.00 89.44 91 VAL A O 1
ATOM 656 N N . ASP A 1 92 ? 12.474 -11.122 -26.726 1.00 87.19 92 ASP A N 1
ATOM 657 C CA . ASP A 1 92 ? 11.058 -10.915 -27.037 1.00 87.19 92 ASP A CA 1
ATOM 658 C C . ASP A 1 92 ? 10.499 -9.787 -26.158 1.00 87.19 92 ASP A C 1
ATOM 660 O O . ASP A 1 92 ? 10.106 -9.981 -25.002 1.00 87.19 92 ASP A O 1
ATOM 664 N N . LEU A 1 93 ? 10.462 -8.578 -26.719 1.00 83.94 93 LEU A N 1
ATOM 665 C CA . LEU A 1 93 ? 9.942 -7.395 -26.031 1.00 83.94 93 LEU A CA 1
ATOM 666 C C . LEU A 1 93 ? 8.441 -7.500 -25.723 1.00 83.94 93 LEU A C 1
ATOM 668 O O . LEU A 1 93 ? 7.982 -6.924 -24.735 1.00 83.94 93 LEU A O 1
ATOM 672 N N . ALA A 1 94 ? 7.671 -8.235 -26.531 1.00 86.06 94 ALA A N 1
ATOM 673 C CA . ALA A 1 94 ? 6.242 -8.413 -26.297 1.00 86.06 94 ALA A CA 1
ATOM 674 C C . ALA A 1 94 ? 5.998 -9.333 -25.094 1.00 86.06 94 ALA A C 1
ATOM 676 O O . ALA A 1 94 ? 5.115 -9.060 -24.277 1.00 86.06 94 ALA A O 1
ATOM 677 N N . ALA A 1 95 ? 6.796 -10.392 -24.947 1.00 83.81 95 ALA A N 1
ATOM 678 C CA . ALA A 1 95 ? 6.767 -11.244 -23.762 1.00 83.81 95 ALA A CA 1
ATOM 679 C C . ALA A 1 95 ? 7.186 -10.477 -22.496 1.00 83.81 95 ALA A C 1
ATOM 681 O O . ALA A 1 95 ? 6.502 -10.564 -21.473 1.00 83.81 95 ALA A O 1
ATOM 682 N N . LEU A 1 96 ? 8.250 -9.668 -22.576 1.00 82.69 96 LEU A N 1
ATOM 683 C CA . LEU A 1 96 ? 8.713 -8.849 -21.451 1.00 82.69 96 LEU A CA 1
ATOM 684 C C . LEU A 1 96 ? 7.649 -7.832 -21.001 1.00 82.69 96 LEU A C 1
ATOM 686 O O . LEU A 1 96 ? 7.386 -7.694 -19.803 1.00 82.69 96 LEU A O 1
ATOM 690 N N . ALA A 1 97 ? 6.989 -7.160 -21.950 1.00 84.38 97 ALA A N 1
ATOM 691 C CA . ALA A 1 97 ? 5.889 -6.241 -21.660 1.00 84.38 97 ALA A CA 1
ATOM 692 C C . ALA A 1 97 ? 4.711 -6.955 -20.974 1.00 84.38 97 ALA A C 1
ATOM 694 O O . ALA A 1 97 ? 4.248 -6.500 -19.928 1.00 84.38 97 ALA A O 1
ATOM 695 N N . LYS A 1 98 ? 4.290 -8.121 -21.488 1.00 84.88 98 LYS A N 1
ATOM 696 C CA . LYS A 1 98 ? 3.221 -8.933 -20.878 1.00 84.88 98 LYS A CA 1
ATOM 697 C C . LYS A 1 98 ? 3.541 -9.340 -19.439 1.00 84.88 98 LYS A C 1
ATOM 699 O O . LYS A 1 98 ? 2.658 -9.289 -18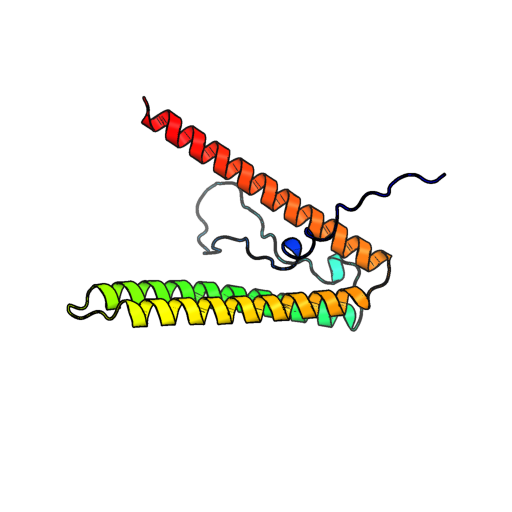.587 1.00 84.88 98 LYS A O 1
ATOM 704 N N . GLN A 1 99 ? 4.788 -9.715 -19.146 1.00 83.62 99 GLN A N 1
ATOM 705 C CA . GLN A 1 99 ? 5.206 -10.053 -17.783 1.00 83.62 99 GLN A CA 1
ATOM 706 C C . GLN A 1 99 ? 5.095 -8.853 -16.836 1.00 83.62 99 GLN A C 1
ATOM 708 O O . GLN A 1 99 ? 4.647 -9.006 -15.698 1.00 83.62 99 GLN A O 1
ATOM 713 N N . LYS A 1 100 ? 5.510 -7.664 -17.283 1.00 84.50 100 LYS A N 1
ATOM 714 C CA . LYS A 1 100 ? 5.358 -6.436 -16.498 1.00 84.50 100 LYS A CA 1
ATOM 715 C C . LYS A 1 100 ? 3.881 -6.133 -16.240 1.00 84.50 100 LYS A C 1
ATOM 717 O O . LYS A 1 100 ? 3.515 -5.848 -15.102 1.00 84.50 100 LYS A O 1
ATOM 722 N N . ASP A 1 101 ? 3.047 -6.201 -17.271 1.00 86.62 101 ASP A N 1
ATOM 723 C CA . ASP A 1 101 ? 1.629 -5.858 -17.158 1.00 86.62 101 ASP A CA 1
ATOM 724 C C . ASP A 1 101 ? 0.882 -6.821 -16.227 1.00 86.62 101 ASP A C 1
ATOM 726 O O . ASP A 1 101 ? 0.140 -6.362 -15.360 1.00 86.62 101 ASP A O 1
ATOM 730 N N . ALA A 1 102 ? 1.171 -8.125 -16.304 1.00 86.81 102 ALA A N 1
ATOM 731 C CA . ALA A 1 102 ? 0.621 -9.119 -15.382 1.00 86.81 102 ALA A CA 1
ATOM 732 C C . ALA A 1 102 ? 0.961 -8.806 -13.913 1.00 86.81 102 ALA A C 1
ATOM 734 O O . ALA A 1 102 ? 0.092 -8.853 -13.047 1.00 86.81 102 ALA A O 1
ATOM 735 N N . ARG A 1 103 ? 2.208 -8.409 -13.623 1.00 84.94 103 ARG A N 1
ATOM 736 C CA . ARG A 1 103 ? 2.625 -8.039 -12.257 1.00 84.94 103 ARG A CA 1
ATOM 737 C C . ARG A 1 103 ? 1.919 -6.783 -11.756 1.00 84.94 103 ARG A C 1
ATOM 739 O O . ARG A 1 103 ? 1.540 -6.716 -10.590 1.00 84.94 103 ARG A O 1
ATOM 746 N N . GLU A 1 104 ? 1.735 -5.794 -12.624 1.00 86.44 104 GLU A N 1
ATOM 747 C CA . GLU A 1 104 ? 0.970 -4.592 -12.293 1.00 86.44 104 GLU A CA 1
ATOM 748 C C . GLU A 1 104 ? -0.514 -4.901 -12.046 1.00 86.44 104 GLU A C 1
ATOM 750 O O . GLU A 1 104 ? -1.126 -4.315 -11.151 1.00 86.44 104 GLU A O 1
ATOM 755 N N . ASP A 1 105 ? -1.103 -5.827 -12.803 1.00 90.00 105 ASP A N 1
ATOM 756 C CA . ASP A 1 105 ? -2.476 -6.284 -12.580 1.00 90.00 105 ASP A CA 1
ATOM 757 C C . ASP A 1 105 ? -2.639 -7.042 -11.261 1.00 90.00 105 ASP A C 1
ATOM 759 O O . ASP A 1 105 ? -3.597 -6.782 -10.519 1.00 90.00 105 ASP A O 1
ATOM 763 N N . ASP A 1 106 ? -1.689 -7.914 -10.924 1.00 89.56 106 ASP A N 1
ATOM 764 C CA . ASP A 1 106 ? -1.659 -8.620 -9.643 1.00 89.56 106 ASP A CA 1
ATOM 765 C C . ASP A 1 106 ? -1.541 -7.639 -8.476 1.00 89.56 106 ASP A C 1
ATOM 767 O O . ASP A 1 106 ? -2.279 -7.746 -7.491 1.00 89.56 106 ASP A O 1
ATOM 771 N N . ARG A 1 107 ? -0.659 -6.641 -8.605 1.00 88.00 107 ARG A N 1
ATOM 772 C CA . ARG A 1 107 ? -0.488 -5.569 -7.620 1.00 88.00 107 ARG A CA 1
ATOM 773 C C . ARG A 1 107 ? -1.790 -4.802 -7.413 1.00 88.00 107 ARG A C 1
ATOM 775 O O . ARG A 1 107 ? -2.309 -4.742 -6.299 1.00 88.00 107 ARG A O 1
ATOM 782 N N . ARG A 1 108 ? -2.385 -4.296 -8.499 1.00 89.25 108 ARG A N 1
ATOM 783 C CA . ARG A 1 108 ? -3.670 -3.579 -8.455 1.00 89.25 108 ARG A CA 1
ATOM 784 C C . ARG A 1 108 ? -4.772 -4.425 -7.827 1.00 89.25 108 ARG A C 1
ATOM 786 O O . ARG A 1 108 ? -5.635 -3.894 -7.132 1.00 89.25 108 ARG A O 1
ATOM 793 N N . THR A 1 109 ? -4.785 -5.729 -8.083 1.00 93.81 109 THR A N 1
ATOM 794 C CA . THR A 1 109 ? -5.777 -6.644 -7.507 1.00 93.81 109 THR A CA 1
ATOM 795 C C . THR A 1 109 ? -5.626 -6.757 -5.994 1.00 93.81 109 THR A C 1
ATOM 797 O O . THR A 1 109 ? -6.625 -6.637 -5.283 1.00 93.81 109 THR A O 1
ATOM 800 N N . GLN A 1 110 ? -4.398 -6.899 -5.495 1.00 90.81 110 GLN A N 1
ATOM 801 C CA . GLN A 1 110 ? -4.112 -6.967 -4.059 1.00 90.81 110 GLN A CA 1
ATOM 802 C C . GLN A 1 110 ? -4.442 -5.646 -3.349 1.00 90.81 110 GLN A C 1
ATOM 804 O O . GLN A 1 110 ? -5.114 -5.649 -2.316 1.00 90.81 110 GLN A O 1
ATOM 809 N N . GLU A 1 111 ? -4.082 -4.508 -3.946 1.00 89.50 111 GLU A N 1
ATOM 810 C CA . GLU A 1 111 ? -4.441 -3.184 -3.425 1.00 89.50 111 GLU A CA 1
ATOM 811 C C . GLU A 1 111 ? -5.959 -2.980 -3.357 1.00 89.50 111 GLU A C 1
ATOM 813 O O . GLU A 1 111 ? -6.485 -2.463 -2.368 1.00 89.50 111 GLU A O 1
ATOM 818 N N . ARG A 1 112 ? -6.695 -3.409 -4.395 1.00 92.44 112 ARG A N 1
ATOM 819 C CA . ARG A 1 112 ? -8.162 -3.362 -4.386 1.00 92.44 112 ARG A CA 1
ATOM 820 C C . ARG A 1 112 ? -8.736 -4.203 -3.250 1.00 92.44 112 ARG A C 1
ATOM 822 O O . ARG A 1 112 ? -9.588 -3.696 -2.529 1.00 92.44 112 ARG A O 1
ATOM 829 N N . ALA A 1 113 ? -8.246 -5.426 -3.059 1.00 93.25 113 ALA A N 1
ATOM 830 C CA . ALA A 1 113 ? -8.715 -6.302 -1.991 1.00 93.25 113 ALA A CA 1
ATOM 831 C C . ALA A 1 113 ? -8.500 -5.680 -0.600 1.00 93.25 113 ALA A C 1
ATOM 833 O O . ALA A 1 113 ? -9.432 -5.647 0.204 1.00 93.25 113 ALA A O 1
ATOM 834 N N . LEU A 1 114 ? -7.317 -5.112 -0.334 1.00 91.81 114 LEU A N 1
ATOM 835 C CA . LEU A 1 114 ? -7.031 -4.413 0.925 1.00 91.81 114 LEU A CA 1
ATOM 836 C C . LEU A 1 114 ? -7.951 -3.211 1.137 1.00 91.81 114 LEU A C 1
ATOM 838 O O . LEU A 1 114 ? -8.500 -3.025 2.225 1.00 91.81 114 LEU A O 1
ATOM 842 N N . ARG A 1 115 ? -8.162 -2.397 0.098 1.00 91.69 115 ARG A N 1
ATOM 843 C CA . ARG A 1 115 ? -9.088 -1.262 0.171 1.00 91.69 115 ARG A CA 1
ATOM 844 C C . ARG A 1 115 ? -10.506 -1.727 0.494 1.00 91.69 115 ARG A C 1
ATOM 846 O O . ARG A 1 115 ? -11.166 -1.120 1.336 1.00 91.69 115 ARG A O 1
ATOM 853 N N . ASP A 1 116 ? -10.973 -2.788 -0.150 1.00 94.69 116 ASP A N 1
ATOM 854 C CA . ASP A 1 116 ? -12.331 -3.289 0.035 1.00 94.69 116 ASP A CA 1
ATOM 855 C C . ASP A 1 116 ? -12.516 -3.867 1.452 1.00 94.69 116 ASP A C 1
ATOM 857 O O . ASP A 1 116 ? -13.531 -3.590 2.095 1.00 94.69 116 ASP A O 1
ATOM 861 N N . GLN A 1 117 ? -11.501 -4.545 2.004 1.00 93.94 117 GLN A N 1
ATOM 862 C CA . GLN A 1 117 ? -11.469 -4.964 3.413 1.00 93.94 117 GLN A CA 1
ATOM 863 C C . GLN A 1 117 ? -11.514 -3.769 4.378 1.00 93.94 117 GLN A C 1
ATOM 865 O O . GLN A 1 117 ? -12.310 -3.764 5.319 1.00 93.94 117 GLN A O 1
ATOM 870 N N . ARG A 1 118 ? -10.712 -2.721 4.133 1.00 92.69 118 ARG A N 1
ATOM 871 C CA . ARG A 1 118 ? -10.739 -1.485 4.940 1.00 92.69 118 ARG A CA 1
ATOM 872 C C . ARG A 1 118 ? -12.113 -0.824 4.912 1.00 92.69 118 ARG A C 1
ATOM 874 O O . ARG A 1 118 ? -12.600 -0.390 5.951 1.00 92.69 118 ARG A O 1
ATOM 881 N N . LEU A 1 119 ? -12.747 -0.756 3.741 1.00 94.44 119 LEU A N 1
ATOM 882 C CA . LEU A 1 119 ? -14.090 -0.194 3.584 1.00 94.44 119 LEU A CA 1
ATOM 883 C C . LEU A 1 119 ? -15.151 -1.032 4.301 1.00 94.44 119 LEU A C 1
ATOM 885 O O . LEU A 1 119 ? -16.072 -0.464 4.885 1.00 94.44 119 LEU A O 1
ATOM 889 N N . ALA A 1 120 ? -15.035 -2.360 4.267 1.00 95.88 120 ALA A N 1
ATOM 890 C CA . ALA A 1 120 ? -15.923 -3.244 5.010 1.00 95.88 120 ALA A CA 1
ATOM 891 C C . ALA A 1 120 ? -15.802 -3.002 6.523 1.00 95.88 120 ALA A C 1
ATOM 893 O O . ALA A 1 120 ? -16.815 -2.751 7.172 1.00 95.88 120 ALA A O 1
ATOM 894 N N . LEU A 1 121 ? -14.576 -2.957 7.054 1.00 94.38 121 LEU A N 1
ATOM 895 C CA . LEU A 1 121 ? -14.318 -2.667 8.467 1.00 94.38 121 LEU A CA 1
ATOM 896 C C . LEU A 1 121 ? -14.795 -1.261 8.867 1.00 94.38 121 LEU A C 1
ATOM 898 O O . LEU A 1 121 ? -15.399 -1.071 9.917 1.00 94.38 121 LEU A O 1
ATOM 902 N N . TYR A 1 122 ? -14.585 -0.258 8.015 1.00 94.69 122 TYR A N 1
ATOM 903 C CA . TYR A 1 122 ? -15.057 1.106 8.263 1.00 94.69 122 TYR A CA 1
ATOM 904 C C . TYR A 1 122 ? -16.584 1.180 8.432 1.00 94.69 122 TYR A C 1
ATOM 906 O O . TYR A 1 122 ? -17.085 1.912 9.287 1.00 94.69 122 TYR A O 1
ATOM 914 N N . LYS A 1 123 ? -17.340 0.398 7.650 1.00 96.38 123 LYS A N 1
ATOM 915 C CA . LYS A 1 123 ? -18.810 0.363 7.726 1.00 96.38 123 LYS A CA 1
ATOM 916 C C . LYS A 1 123 ? -19.334 -0.210 9.044 1.00 96.38 123 LYS A C 1
ATOM 918 O O . LYS A 1 123 ? -20.466 0.100 9.402 1.00 96.38 123 LYS A O 1
ATOM 923 N N . THR A 1 124 ? -18.545 -1.011 9.761 1.00 96.06 124 THR A N 1
ATOM 924 C CA . THR A 1 124 ? -18.939 -1.583 11.061 1.00 96.06 124 THR A CA 1
ATOM 925 C C . THR A 1 124 ? -18.555 -0.697 12.247 1.00 96.06 124 THR A C 1
ATOM 927 O O . THR A 1 124 ? -18.983 -0.955 13.368 1.00 96.06 124 THR A O 1
ATOM 930 N N . MET A 1 125 ? -17.740 0.337 12.026 1.00 93.88 125 MET A N 1
ATOM 931 C CA . MET A 1 125 ? -17.327 1.285 13.061 1.00 93.88 125 MET A CA 1
ATOM 932 C C . MET A 1 125 ? -18.462 2.241 13.446 1.00 93.88 125 MET A C 1
ATOM 934 O O . MET A 1 125 ? -19.303 2.6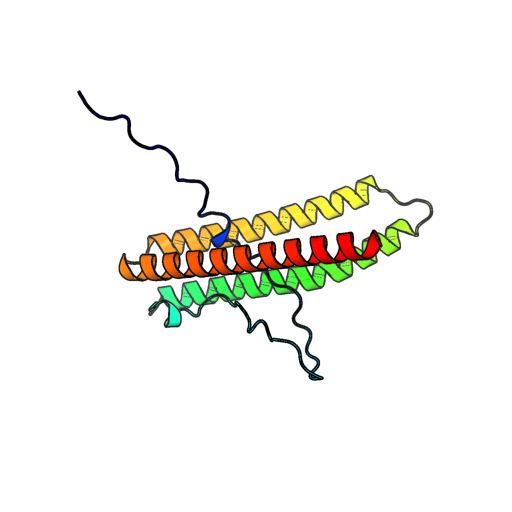01 12.621 1.00 93.88 125 MET A O 1
ATOM 938 N N . ASN A 1 126 ? -18.442 2.731 14.687 1.00 93.94 126 ASN A N 1
ATOM 939 C CA . ASN A 1 126 ? -19.338 3.810 15.111 1.00 93.94 126 ASN A CA 1
ATOM 940 C C . ASN A 1 126 ? -18.895 5.182 14.559 1.00 93.94 126 ASN A C 1
ATOM 942 O O . ASN A 1 126 ? -17.793 5.340 14.030 1.00 93.94 126 ASN A O 1
ATOM 946 N N . ALA A 1 127 ? -19.738 6.207 14.714 1.00 95.12 127 ALA A N 1
ATOM 947 C CA . ALA A 1 127 ? -19.478 7.543 14.169 1.00 95.12 127 ALA A CA 1
ATOM 948 C C . ALA A 1 127 ? -18.171 8.183 14.681 1.00 95.12 127 ALA A C 1
ATOM 950 O O . ALA A 1 127 ? -17.469 8.855 13.919 1.00 95.12 127 ALA A O 1
ATOM 951 N N . THR A 1 128 ? -17.814 7.964 15.950 1.00 91.38 128 THR A N 1
ATOM 952 C CA . THR A 1 128 ? -16.572 8.483 16.543 1.00 91.38 128 THR A CA 1
ATOM 953 C C . THR A 1 128 ? -15.352 7.842 15.885 1.00 91.38 128 THR A C 1
ATOM 955 O O . THR A 1 128 ? -14.473 8.546 15.390 1.00 91.38 128 THR A O 1
ATOM 958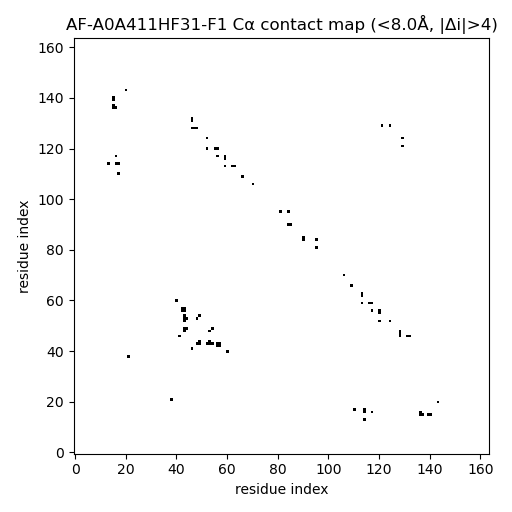 N N . GLN A 1 129 ? -15.338 6.514 15.784 1.00 90.19 129 GLN A N 1
ATOM 959 C CA . GLN A 1 129 ? -14.270 5.744 15.136 1.00 90.19 129 GLN A CA 1
ATOM 960 C C . GLN A 1 129 ? -14.146 6.089 13.643 1.00 90.19 129 GLN A C 1
ATOM 962 O O . GLN A 1 129 ? -13.055 6.361 13.143 1.00 90.19 129 GLN A O 1
ATOM 967 N N . GLN A 1 130 ? -15.273 6.191 12.933 1.00 92.69 130 GLN A N 1
ATOM 968 C CA . GLN A 1 130 ? -15.309 6.621 11.533 1.00 92.69 130 GLN A CA 1
ATOM 969 C C . GLN A 1 130 ? -14.769 8.040 11.328 1.00 92.69 130 GLN A C 1
ATOM 971 O O . GLN A 1 130 ? -14.225 8.358 10.267 1.00 92.69 130 GLN A O 1
ATOM 976 N N . THR A 1 131 ? -14.958 8.928 12.303 1.00 92.56 131 THR A N 1
ATOM 977 C CA . THR A 1 131 ? -14.383 10.279 12.278 1.00 92.56 131 THR A CA 1
ATOM 978 C C . THR A 1 131 ? -12.874 10.222 12.462 1.00 92.56 131 THR A C 1
ATOM 980 O O . THR A 1 131 ? -12.164 10.830 11.667 1.00 92.56 131 THR A O 1
ATOM 983 N N . ALA A 1 132 ? -12.379 9.433 13.419 1.00 87.31 132 ALA A N 1
ATOM 984 C CA . ALA A 1 132 ? -10.945 9.251 13.636 1.00 87.31 132 ALA A CA 1
ATOM 985 C C . ALA A 1 132 ? -10.233 8.739 12.370 1.00 87.31 132 ALA A C 1
ATOM 987 O O . ALA A 1 132 ? -9.231 9.318 11.947 1.00 87.31 132 ALA A O 1
ATOM 988 N N . VAL A 1 133 ? -10.803 7.729 11.703 1.00 88.81 133 VAL A N 1
ATOM 989 C CA . VAL A 1 133 ? -10.261 7.204 10.439 1.00 88.81 133 VAL A CA 1
ATOM 990 C C . VAL A 1 133 ? -10.235 8.278 9.344 1.00 88.81 133 VAL A C 1
ATOM 992 O O . VAL A 1 133 ? -9.216 8.444 8.678 1.00 88.81 133 VAL A O 1
ATOM 995 N N . ARG A 1 134 ? -11.315 9.054 9.169 1.00 91.69 134 ARG A N 1
ATOM 996 C CA . ARG A 1 134 ? -11.374 10.125 8.153 1.00 91.69 134 ARG A CA 1
ATOM 997 C C . ARG A 1 134 ? -10.367 11.243 8.410 1.00 91.69 134 ARG A C 1
ATOM 999 O O . ARG A 1 134 ? -9.708 11.682 7.473 1.00 91.69 134 ARG A O 1
ATOM 1006 N N . THR A 1 135 ? -10.242 11.692 9.657 1.00 88.38 135 THR A N 1
ATOM 1007 C CA . THR A 1 135 ? -9.282 12.735 10.046 1.00 88.38 135 THR A CA 1
ATOM 1008 C C . THR A 1 135 ? -7.861 12.314 9.708 1.00 88.38 135 THR A C 1
ATOM 1010 O O . THR A 1 135 ? -7.099 13.085 9.133 1.00 88.38 135 THR A O 1
ATOM 1013 N N . LEU A 1 136 ? -7.517 11.066 9.997 1.00 84.25 136 LEU A N 1
ATOM 1014 C CA . LEU A 1 136 ? -6.214 10.533 9.650 1.00 84.25 136 LEU A CA 1
ATOM 1015 C C . LEU A 1 136 ? -6.005 10.430 8.133 1.00 84.25 136 LEU A C 1
ATOM 1017 O O . LEU A 1 136 ? -4.933 10.767 7.639 1.00 84.25 136 LEU A O 1
ATOM 1021 N N . MET A 1 137 ? -7.004 9.952 7.385 1.00 85.00 137 MET A N 1
ATOM 1022 C CA . MET A 1 137 ? -6.916 9.901 5.922 1.00 85.00 137 MET A CA 1
ATOM 1023 C C . MET A 1 137 ? -6.648 11.291 5.340 1.00 85.00 137 MET A C 1
ATOM 1025 O O . MET A 1 137 ? -5.825 11.427 4.439 1.00 85.00 137 MET A O 1
ATOM 1029 N N . LEU A 1 138 ? -7.289 12.325 5.891 1.00 87.38 138 LEU A N 1
ATOM 1030 C CA . LEU A 1 138 ? -7.030 13.710 5.516 1.00 87.38 138 LEU A CA 1
ATOM 1031 C C . LEU A 1 138 ? -5.587 14.122 5.833 1.00 87.38 138 LEU A C 1
ATOM 1033 O O . LEU A 1 138 ? -4.916 14.645 4.953 1.00 87.38 138 LEU A O 1
ATOM 1037 N N . GLN A 1 139 ? -5.086 13.829 7.038 1.00 84.88 139 GLN A N 1
ATOM 1038 C CA . GLN A 1 139 ? -3.695 14.121 7.409 1.00 84.88 139 GLN A CA 1
ATOM 1039 C C . GLN A 1 139 ? -2.698 13.478 6.440 1.00 84.88 139 GLN A C 1
ATOM 1041 O O . GLN A 1 139 ? -1.775 14.145 5.981 1.00 84.88 139 GLN A O 1
ATOM 1046 N N . LYS A 1 140 ? -2.914 12.208 6.073 1.00 80.69 140 LYS A N 1
ATOM 1047 C CA . LYS A 1 140 ? -2.075 11.508 5.092 1.00 80.69 140 LYS A CA 1
ATOM 1048 C C . LYS A 1 140 ? -2.088 12.195 3.729 1.00 80.69 140 LYS A C 1
ATOM 1050 O O . LYS A 1 140 ? -1.026 12.414 3.154 1.00 80.69 140 LYS A O 1
ATOM 1055 N N . LEU A 1 141 ? -3.270 12.552 3.226 1.00 82.69 141 LEU A N 1
ATOM 1056 C CA . LEU A 1 141 ? -3.397 13.257 1.950 1.00 82.69 141 LEU A CA 1
ATOM 1057 C C . LEU A 1 141 ? -2.703 14.621 1.977 1.00 82.69 141 LEU A C 1
ATOM 1059 O O . LEU A 1 141 ? -2.031 14.967 1.011 1.00 82.69 141 LEU A O 1
ATOM 1063 N N . THR A 1 142 ? -2.824 15.369 3.075 1.00 86.56 142 THR A N 1
ATOM 1064 C CA . THR A 1 142 ? -2.129 16.650 3.247 1.00 86.56 142 THR A CA 1
ATOM 1065 C C . THR A 1 142 ? -0.616 16.461 3.230 1.00 86.56 142 THR A C 1
ATOM 1067 O O . THR A 1 142 ? 0.063 17.120 2.455 1.00 86.56 142 THR A O 1
ATOM 1070 N N . THR A 1 143 ? -0.082 15.490 3.977 1.00 83.50 143 THR A N 1
ATOM 1071 C CA . THR A 1 143 ? 1.357 15.183 3.936 1.00 83.50 143 THR A CA 1
ATOM 1072 C C . THR A 1 143 ? 1.828 14.801 2.531 1.00 83.50 143 THR A C 1
ATOM 1074 O O . THR A 1 143 ? 2.886 15.246 2.090 1.00 83.50 143 THR A O 1
ATOM 1077 N N . MET A 1 144 ? 1.047 13.999 1.800 1.00 81.19 144 MET A N 1
ATOM 1078 C CA . MET A 1 144 ? 1.365 13.647 0.413 1.00 81.19 144 MET A CA 1
ATOM 1079 C C . MET A 1 144 ? 1.370 14.878 -0.497 1.00 81.19 144 MET A C 1
ATOM 1081 O O . MET A 1 144 ? 2.264 15.017 -1.331 1.00 81.19 144 MET A O 1
ATOM 1085 N N . GLN A 1 145 ? 0.399 15.776 -0.332 1.00 83.81 145 GLN A N 1
ATOM 1086 C CA . GLN A 1 145 ? 0.319 17.026 -1.083 1.00 83.81 145 GLN A CA 1
ATOM 1087 C C . GLN A 1 145 ? 1.544 17.914 -0.827 1.00 83.81 145 GLN A C 1
ATOM 1089 O O . GLN A 1 145 ? 2.158 18.388 -1.784 1.00 83.81 145 GLN A O 1
ATOM 1094 N N . ASP A 1 146 ? 1.938 18.074 0.437 1.00 85.19 146 ASP A N 1
ATOM 1095 C CA . ASP A 1 146 ? 3.110 18.861 0.832 1.00 85.19 146 ASP A CA 1
ATOM 1096 C C . ASP A 1 146 ? 4.400 18.269 0.253 1.00 85.19 146 ASP A C 1
ATOM 1098 O O . ASP A 1 146 ? 5.263 18.987 -0.256 1.00 85.19 146 ASP A O 1
ATOM 1102 N N . HIS A 1 147 ? 4.520 16.938 0.270 1.00 83.12 147 HIS A N 1
ATOM 1103 C CA . HIS A 1 147 ? 5.668 16.254 -0.309 1.00 83.12 147 HIS A CA 1
ATOM 1104 C C . HIS A 1 147 ? 5.765 16.460 -1.828 1.00 83.12 147 HIS A C 1
ATOM 1106 O O . HIS A 1 147 ? 6.847 16.741 -2.348 1.00 83.12 147 HIS A O 1
ATOM 1112 N N . VAL A 1 148 ? 4.641 16.361 -2.546 1.00 85.56 148 VAL A N 1
ATOM 1113 C CA . VAL A 1 148 ? 4.594 16.615 -3.994 1.00 85.56 148 VAL A CA 1
ATOM 1114 C C . VAL A 1 148 ? 4.984 18.058 -4.313 1.00 85.56 148 VAL A C 1
ATOM 1116 O O . VAL A 1 148 ? 5.799 18.265 -5.212 1.00 85.56 148 VAL A O 1
ATOM 1119 N N . ALA A 1 149 ? 4.471 19.036 -3.562 1.00 88.94 149 ALA A N 1
ATOM 1120 C CA . ALA A 1 149 ? 4.837 20.443 -3.732 1.00 88.94 149 ALA A CA 1
ATOM 1121 C C . ALA A 1 149 ? 6.349 20.656 -3.540 1.00 88.94 149 ALA A C 1
ATOM 1123 O O . ALA A 1 149 ? 7.015 21.229 -4.400 1.00 88.94 149 ALA A O 1
ATOM 1124 N N . GLN A 1 150 ? 6.928 20.076 -2.483 1.00 91.25 150 GLN A N 1
ATOM 1125 C CA . GLN A 1 150 ? 8.368 20.154 -2.237 1.00 91.25 150 GLN A CA 1
ATOM 1126 C C . GLN A 1 150 ? 9.200 19.552 -3.383 1.00 91.25 150 GLN A C 1
ATOM 1128 O O . GLN A 1 150 ? 10.260 20.079 -3.730 1.00 91.25 150 GLN A O 1
ATOM 1133 N N . MET A 1 151 ? 8.760 18.435 -3.970 1.00 89.69 151 MET A N 1
ATOM 1134 C CA . MET A 1 151 ? 9.453 17.837 -5.115 1.00 89.69 151 MET A CA 1
ATOM 1135 C C . MET A 1 151 ? 9.391 18.731 -6.357 1.00 89.69 151 MET A C 1
ATOM 1137 O O . MET A 1 151 ? 10.390 18.844 -7.070 1.00 89.69 151 MET A O 1
ATOM 1141 N N . GLN A 1 152 ? 8.252 19.379 -6.604 1.00 91.62 152 GLN A N 1
ATOM 1142 C CA . GLN A 1 152 ? 8.084 20.315 -7.717 1.00 91.62 152 GLN A CA 1
ATOM 1143 C C . GLN A 1 152 ? 9.006 21.531 -7.568 1.00 91.62 152 GLN A C 1
ATOM 1145 O O . GLN A 1 152 ? 9.707 21.877 -8.521 1.00 91.62 152 GLN A O 1
ATOM 1150 N N . ASP A 1 153 ? 9.094 22.106 -6.367 1.00 92.38 153 ASP A N 1
ATOM 1151 C CA . ASP A 1 153 ? 9.985 23.237 -6.080 1.00 92.38 153 ASP A CA 1
ATOM 1152 C C . ASP A 1 153 ? 11.457 22.875 -6.308 1.00 92.38 153 ASP A C 1
ATOM 1154 O O . ASP A 1 153 ? 12.208 23.617 -6.945 1.00 92.38 153 ASP A O 1
ATOM 1158 N N . ARG A 1 154 ? 11.876 21.690 -5.842 1.00 90.62 154 ARG A N 1
ATOM 1159 C CA . ARG A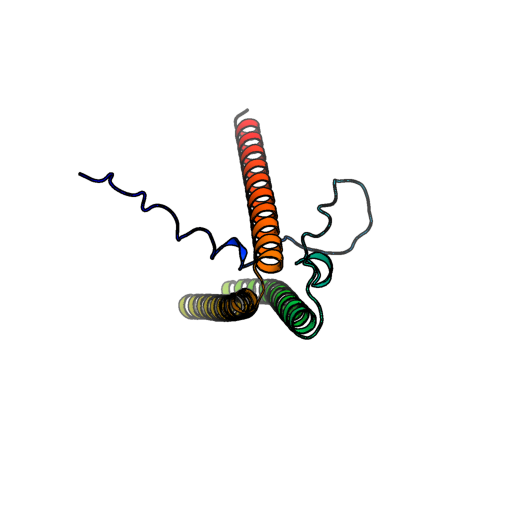 1 154 ? 13.238 21.185 -6.073 1.00 90.62 154 ARG A CA 1
ATOM 1160 C C . ARG A 1 154 ? 13.522 20.996 -7.560 1.00 90.62 154 ARG A C 1
ATOM 1162 O O . ARG A 1 154 ? 14.588 21.391 -8.028 1.00 90.62 154 ARG A O 1
ATOM 1169 N N . ALA A 1 155 ? 12.589 20.411 -8.307 1.00 90.12 155 ALA A N 1
ATOM 1170 C CA . ALA A 1 155 ? 12.744 20.217 -9.745 1.00 90.12 155 ALA A CA 1
ATOM 1171 C C . ALA A 1 155 ? 12.881 21.557 -10.489 1.00 90.12 155 ALA A C 1
ATOM 1173 O O . ALA A 1 155 ? 13.757 21.692 -11.346 1.00 90.12 155 ALA A O 1
ATOM 1174 N N . ALA A 1 156 ? 12.081 22.563 -10.119 1.00 91.44 156 ALA A N 1
ATOM 1175 C CA . ALA A 1 156 ? 12.161 23.908 -10.684 1.00 91.44 156 ALA A CA 1
ATOM 1176 C C . ALA A 1 156 ? 13.508 24.586 -10.376 1.00 91.44 156 ALA A C 1
ATOM 1178 O O . ALA A 1 156 ? 14.140 25.137 -11.278 1.00 91.44 156 ALA A O 1
ATOM 1179 N N . ALA A 1 157 ? 13.993 24.482 -9.134 1.00 91.44 157 ALA A N 1
ATOM 1180 C CA . ALA A 1 157 ? 15.295 25.020 -8.738 1.00 91.44 157 ALA A CA 1
ATOM 1181 C C . ALA A 1 157 ? 16.455 24.367 -9.514 1.00 91.44 157 ALA A C 1
ATOM 1183 O O . ALA A 1 157 ? 17.342 25.062 -10.011 1.00 91.44 157 ALA A O 1
ATOM 1184 N N . HIS A 1 158 ? 16.427 23.040 -9.684 1.00 90.69 158 HIS A N 1
ATOM 1185 C CA . HIS A 1 158 ? 17.425 22.326 -10.483 1.00 90.69 158 HIS A CA 1
ATOM 1186 C C . HIS A 1 158 ? 17.386 22.709 -11.968 1.00 90.69 158 HIS A C 1
ATOM 1188 O O . HIS A 1 158 ? 18.440 22.790 -12.598 1.00 90.69 158 HIS A O 1
ATOM 1194 N N . ALA A 1 159 ? 16.200 22.938 -12.536 1.00 90.12 159 ALA A N 1
ATOM 1195 C CA . ALA A 1 159 ? 16.067 23.385 -13.919 1.00 90.12 159 ALA A CA 1
ATOM 1196 C C . ALA A 1 159 ? 16.644 24.797 -14.115 1.00 90.12 159 ALA A C 1
ATOM 1198 O O . ALA A 1 159 ? 17.396 25.017 -15.061 1.00 90.12 159 ALA A O 1
ATOM 1199 N N . ALA A 1 160 ? 16.361 25.723 -13.192 1.00 86.94 160 ALA A N 1
ATOM 1200 C CA . ALA A 1 160 ? 16.891 27.085 -13.233 1.00 86.94 160 ALA A CA 1
ATOM 1201 C C . ALA A 1 160 ? 18.425 27.120 -13.121 1.00 86.94 160 ALA A C 1
ATOM 1203 O O . ALA A 1 160 ? 19.076 27.850 -13.861 1.00 86.94 160 ALA A O 1
ATOM 1204 N N . ALA A 1 161 ? 19.009 26.285 -12.254 1.00 86.31 161 ALA A N 1
ATOM 1205 C CA . ALA A 1 161 ? 20.459 26.194 -12.088 1.00 86.31 161 ALA A CA 1
ATOM 1206 C C . ALA A 1 161 ? 21.193 25.633 -13.322 1.00 86.31 161 ALA A C 1
ATOM 1208 O O . ALA A 1 161 ? 22.362 25.933 -13.514 1.00 86.31 161 ALA A O 1
ATOM 1209 N N . LYS A 1 162 ? 20.529 24.824 -14.162 1.00 84.81 162 LYS A N 1
ATOM 1210 C CA . LYS A 1 162 ? 21.106 24.300 -15.417 1.00 84.81 162 LYS A CA 1
ATOM 1211 C C . LYS A 1 162 ? 21.033 25.282 -16.592 1.00 84.81 162 LYS A C 1
ATOM 1213 O O . LYS A 1 162 ? 21.633 25.012 -17.626 1.00 84.81 162 LYS A O 1
ATOM 1218 N N . ALA A 1 163 ? 20.249 26.351 -16.468 1.00 78.38 163 ALA A N 1
ATOM 1219 C CA . ALA A 1 163 ? 20.066 27.358 -17.514 1.00 78.38 163 ALA A CA 1
ATOM 1220 C C . ALA A 1 163 ? 21.038 28.549 -17.390 1.00 78.38 163 ALA A C 1
ATOM 1222 O O . ALA A 1 163 ? 20.977 29.462 -18.213 1.00 78.38 163 ALA A O 1
ATOM 1223 N N . GLN A 1 164 ? 21.891 28.545 -16.360 1.00 67.75 164 GLN A N 1
ATOM 1224 C CA . GLN A 1 164 ? 22.979 29.499 -16.124 1.00 67.75 164 GLN A CA 1
ATOM 1225 C C . GLN A 1 164 ? 24.309 28.882 -16.553 1.00 67.75 164 GLN A C 1
ATOM 1227 O O . GLN A 1 164 ? 25.147 29.644 -17.079 1.00 67.75 164 GLN A O 1
#

Solvent-accessible surface area (backbone atoms only — not comparable to full-atom values): 9997 Å² total; per-residue (Å²): 134,85,83,87,76,88,88,82,88,87,85,70,68,73,64,59,60,51,78,85,75,82,82,83,92,72,95,69,98,73,81,91,74,88,77,80,73,77,88,63,79,77,54,30,68,80,44,72,41,58,72,71,59,19,55,52,48,46,49,53,52,49,50,51,51,50,50,53,53,49,51,58,58,45,49,59,51,52,51,51,51,48,54,55,42,68,74,40,97,80,56,58,64,68,61,54,50,51,55,52,52,52,52,52,51,54,49,54,50,53,51,49,51,52,34,52,52,52,52,54,54,49,70,74,47,54,74,69,43,46,46,45,53,50,55,49,37,49,51,52,48,50,54,52,51,54,52,53,51,52,51,51,53,50,52,51,53,55,54,57,64,72,75,110

pLDDT: mean 76.54, std 20.9, range [31.16, 96.38]

Radius of gyration: 21.03 Å; Cα contacts (8 Å, |Δi|>4): 50; chains: 1; bounding box: 65×42×50 Å

Sequence (164 aa):
MKPFNKIFSALAVAVALSGAVYAADQGAQIGHHGGMHGHGQPSAATLGLTGDLATQWDAINTQEKALHKQEFSNGASVLNDAISALNSPNVDLAALAKQKDAREDDRRTQERALRDQRLALYKTMNATQQTAVRTLMLQKLTTMQDHVAQMQDRAAAHAAAKAQ

Nearest PDB structures (foldseek):
  3itf-assembly1_B  TM=5.670E-01  e=2.940E-01  Escherichia coli str. K-12 substr. MG1655

Organism: NCBI:txid2511995

=== Feature glossary ===
Each block in this record encodes a different view of the same protein. In brief:

Predicted aligned error. PAE(i, j) answers: if I align the predicted and true structures on residue i, how far off (in Å) do I expect residue j to be? A block-diagonal PAE matrix with low values on the blocks and high values off-diagonal is the signature of a multi-domain protein with confidently predicted domains but uncertain inter-domain orientation.

Contact-map, Ramachandran, and PAE plots. Plot images: a contact map (which residues are close in 3D, as an N×N binary image), a Ramachandran scatter (backbone torsion angles, revealing secondary-structure composition at a glance), and — for AlphaFold structures — a PAE heatmap (pairwise prediction confidence).

Backbone torsions (φ/ψ). φ (phi) and ψ (psi) are the two rotatable backbone dihedrals per residue: φ is the C(i-1)–N–Cα–C torsion, ψ is the N–Cα–C–N(i+1) torsion, both in degrees on (−180°, 180°]. α-helical residues cluster near (−60°, −45°); β-strand residues near (−120°, +130°). A Ramachandran plot is simply a scatter of (φ, ψ) for every residue.

Foldseek 3Di. A 3Di character summarizes, for each residue, the relative orientation of the Cα frame of its nearest spatial neighbor. Because it encodes fold topology rather than chemistry, 3Di alignments detect remote structural similarity that sequence alignment misses.

Radius of gyration, Cα contacts, bounding box. Three whole-structure scalars: the radius of gyration (RMS distance of Cα from centroid, in Å), the count of Cα–Cα contacts (pairs closer than 8 Å and separated by more than four residues in sequence — i.e. tertiary, not local, contacts), and the bounding-box dimensions. Together they distinguish compact globular folds from extended fibres or disordered chains.

Sequence. Sequence gives the chain of amino acids in standard one-letter code (A=alanine, C=cysteine, …, Y=tyrosine), read N→C. It is the only feature that is directly encoded by the gene; all structural features are derived from the folded form of this sequence.

mmCIF coordinates. Atomic coordinates in PDBx/mmCIF format — the same representation the Protein Data Bank distributes. Each line of the _atom_site loop places one backbone atom in Cartesian space (units: ångströms, origin: arbitrary).

Secondary structure (3-state, P-SEA). Three-state secondary structure (P-SEA) collapses the eight DSSP classes into helix (a), strand (b), and coil (c). P-SEA assigns these from Cα geometry alone — distances and angles — without requiring backbone oxygens, so it works on any Cα trace.

InterPro / GO / CATH / organism. Functional annotations link the protein to curated databases. InterPro entries identify conserved domains and families by matching the sequence against member-database signatures (Pfam, PROSITE, CDD, …). Gene Ontology (GO) terms describe molecular function, biological process, and cellular component in a controlled vocabulary. CATH places the structure in a hierarchical fold classification (Class/Architecture/Topology/Homologous-superfamily). The organism is the source species.

B-factor. B-factor (Debye–Waller factor) reflects atomic displacement in the crystal lattice. It is an experimental observable (units Å²), not a prediction; low values mean the atom is pinned down, high values mean it moves or is heterogeneous across the crystal.

Rendered structure images. Structure images are PyMOL renders from six orthogonal camera directions. Cartoon representation draws helices as coils and strands as arrows; sticks shows the backbone as b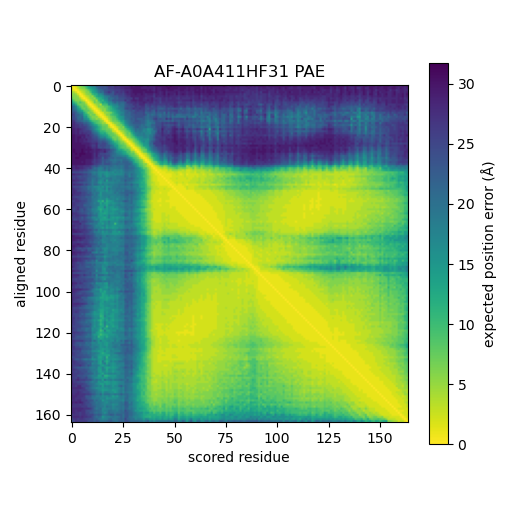onds; surface shows the solvent-excluded envelope. Rainbow coloring maps sequence position to hue (blue→red, N→C); chain coloring assigns a distinct color per polypeptide.

Solvent-accessible surface area. Solvent-accessible surface area (SASA) is the area in Å² traced out by the centre of a 1.4 Å probe sphere (a water molecule) rolled over the protein's van der Waals surface (Shrake–Rupley / Lee–Richards construction). Buried residues have near-zero SASA; fully exposed residues can exceed 200 Å². The total SASA scales roughly with the number of surface residues.

Secondary structure (8-state, DSSP). The SS8 string is DSSP's per-residue secondary-structure call. α-helix (H) means an i→i+4 H-bond ladder; β-strand (E) means the residue participates in a β-sheet; 3₁₀ (G) and π (I) are tighter and wider helices; T/S are turns/bends; '-' is loop.

pLDDT. For AlphaFold models, the B-factor field carries pLDDT — the model's own estimate of local accuracy on a 0–100 scale. Regions with pLDDT<50 should be treated as essentially unmodeled; they often correspond to intrinsically disordered segments.

Nearest PDB structures. Nearest PDB neighbors are the top structural matches found by Foldseek when searching this structure against the entire Protein Data Bank. Each hit reports a TM-score (0 to 1; >0.5 almost always implies the same fold) and an E-value. These are *structural* homologs — they may share no detectable sequence similarity.